Protein AF-A0A6B3FDT8-F1 (afdb_monomer_lite)

pLDDT: mean 91.96, std 8.75, range [53.19, 98.5]

Radius of gyration: 15.47 Å; chains: 1; bounding box: 43×25×38 Å

Sequence (77 aa):
MITDARGRIDAIDDRIIGLIQERSAVSAVVQKARVEAGGRRVNLSREMEVLSHYRDALGKQGTALAMTLLELSRGRA

Secondary structure (DSSP, 8-state):
-HHHHHHHHHHHHHHHHHHHHHHHHHHHHHHHHHHHTT--S--HHHHHHHHHHHHHHHTHHHHHHHHHHHHHHTT--

Structu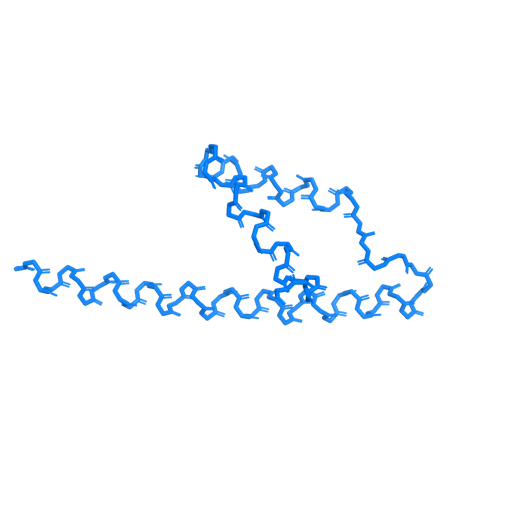re (mmCIF, N/CA/C/O backbone):
data_AF-A0A6B3FDT8-F1
#
_entry.id   AF-A0A6B3FDT8-F1
#
loop_
_atom_site.group_PDB
_atom_site.id
_atom_site.type_symbol
_atom_site.label_atom_id
_atom_site.label_alt_id
_atom_site.label_comp_id
_atom_site.label_asym_id
_atom_site.label_entity_id
_atom_site.label_seq_id
_atom_site.pdbx_PDB_ins_code
_atom_site.Cartn_x
_atom_site.Cartn_y
_atom_site.Cartn_z
_atom_site.occupancy
_atom_site.B_iso_or_equiv
_atom_site.auth_seq_id
_atom_site.auth_comp_id
_atom_site.auth_asym_id
_atom_site.auth_atom_id
_atom_site.pdbx_PDB_model_num
ATOM 1 N N . MET A 1 1 ? -27.529 0.234 15.294 1.00 59.66 1 MET A N 1
ATOM 2 C CA . MET A 1 1 ? -26.997 -0.836 16.179 1.00 59.66 1 MET A CA 1
ATOM 3 C C . MET A 1 1 ? -25.546 -1.111 15.808 1.00 59.66 1 MET A C 1
ATOM 5 O O . MET A 1 1 ? -25.206 -0.939 14.649 1.00 59.66 1 MET A O 1
ATOM 9 N N . ILE A 1 2 ? -24.709 -1.564 16.748 1.00 72.25 2 ILE A N 1
ATOM 10 C CA . ILE A 1 2 ? -23.290 -1.906 16.499 1.00 72.25 2 ILE A CA 1
ATOM 11 C C . ILE A 1 2 ? -23.127 -2.916 15.341 1.00 72.25 2 ILE A C 1
ATOM 13 O O . ILE A 1 2 ? -22.169 -2.822 14.582 1.00 72.25 2 ILE A O 1
ATOM 17 N N . THR A 1 3 ? -24.083 -3.832 15.154 1.00 73.19 3 THR A N 1
ATOM 18 C CA . THR A 1 3 ? -24.095 -4.820 14.058 1.00 73.19 3 THR A CA 1
ATOM 19 C C . THR A 1 3 ? -24.117 -4.183 12.665 1.00 73.19 3 THR A C 1
ATOM 21 O O . THR A 1 3 ? -23.411 -4.641 11.776 1.00 73.19 3 THR A O 1
ATOM 24 N N . ASP A 1 4 ? -24.862 -3.091 12.494 1.00 80.12 4 ASP A N 1
ATOM 25 C CA . ASP A 1 4 ? -24.968 -2.368 11.217 1.00 80.12 4 ASP A CA 1
ATOM 26 C C . ASP A 1 4 ? -23.655 -1.636 10.874 1.00 80.12 4 ASP A C 1
ATOM 28 O O . ASP A 1 4 ? -23.188 -1.634 9.737 1.00 80.12 4 ASP A O 1
ATOM 32 N N . ALA A 1 5 ? -22.970 -1.107 11.896 1.00 89.50 5 ALA A N 1
ATOM 33 C CA . ALA A 1 5 ? -21.646 -0.511 11.729 1.00 89.50 5 ALA A CA 1
ATOM 34 C C . ALA A 1 5 ? -20.570 -1.550 11.363 1.00 89.50 5 ALA A C 1
ATOM 36 O O . ALA A 1 5 ? -19.688 -1.241 10.568 1.00 89.50 5 ALA A O 1
ATOM 37 N N . ARG 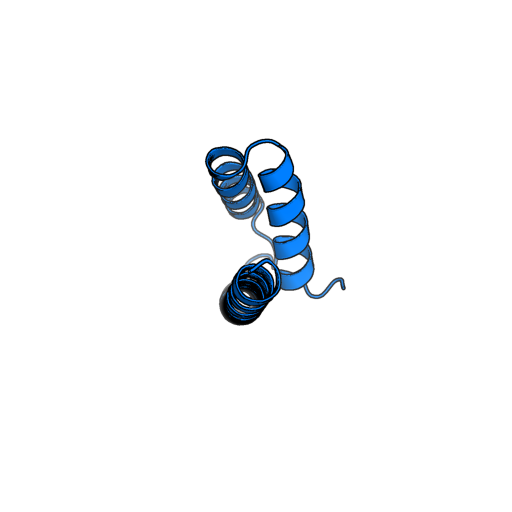A 1 6 ? -20.651 -2.776 11.904 1.00 94.00 6 ARG A N 1
ATOM 38 C CA . ARG A 1 6 ? -19.725 -3.871 11.560 1.00 94.00 6 ARG A CA 1
ATOM 39 C C . ARG A 1 6 ? -19.888 -4.325 10.114 1.00 94.00 6 ARG A C 1
ATOM 41 O O . ARG A 1 6 ? -18.899 -4.342 9.401 1.00 94.00 6 ARG A O 1
ATOM 48 N N . GLY A 1 7 ? -21.121 -4.540 9.649 1.00 95.50 7 GLY A N 1
ATOM 49 C CA . GLY A 1 7 ? -21.357 -4.894 8.244 1.00 95.50 7 GLY A CA 1
ATOM 50 C C . GLY A 1 7 ? -20.844 -3.830 7.264 1.00 95.50 7 GLY A C 1
ATOM 51 O O . GLY A 1 7 ? -20.342 -4.151 6.190 1.00 95.50 7 GLY A O 1
ATOM 52 N N . ARG A 1 8 ? -20.895 -2.546 7.649 1.00 96.00 8 ARG A N 1
ATOM 53 C CA . ARG A 1 8 ? -20.283 -1.469 6.859 1.00 96.00 8 ARG A CA 1
ATOM 54 C C . ARG A 1 8 ? -18.752 -1.518 6.862 1.00 96.00 8 ARG A C 1
ATOM 56 O O . ARG A 1 8 ? -18.164 -1.182 5.838 1.00 96.00 8 ARG A O 1
ATOM 63 N N . ILE A 1 9 ? -18.122 -1.881 7.980 1.00 96.50 9 ILE A N 1
ATOM 64 C CA . ILE A 1 9 ? -16.666 -2.080 8.052 1.00 96.50 9 ILE A CA 1
ATOM 65 C C . ILE A 1 9 ? -16.266 -3.240 7.139 1.00 96.50 9 ILE A C 1
ATOM 67 O O . ILE A 1 9 ? -15.422 -3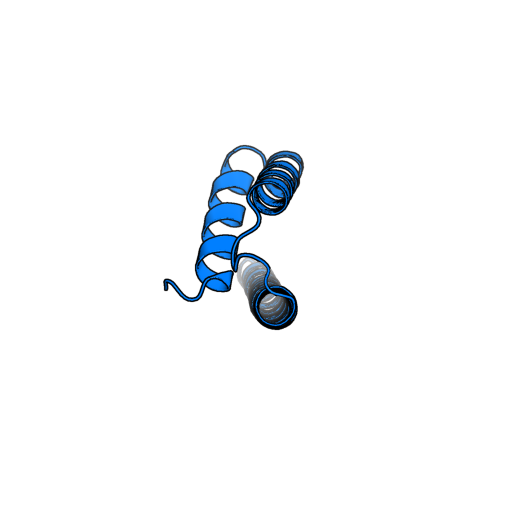.036 6.277 1.00 96.50 9 ILE A O 1
ATOM 71 N N . ASP A 1 10 ? -16.955 -4.377 7.227 1.00 97.25 10 ASP A N 1
ATOM 72 C CA . ASP A 1 10 ? -16.668 -5.556 6.401 1.00 97.25 10 ASP A CA 1
ATOM 73 C C . ASP A 1 10 ? -16.748 -5.218 4.899 1.00 97.25 10 ASP A C 1
ATOM 75 O O . ASP A 1 10 ? -15.835 -5.503 4.129 1.00 97.25 10 ASP A O 1
ATOM 79 N N . ALA A 1 11 ? -17.788 -4.485 4.482 1.00 97.19 11 ALA A N 1
ATOM 80 C CA . ALA A 1 11 ? -17.931 -4.038 3.095 1.00 97.19 11 ALA A CA 1
ATOM 81 C C . ALA A 1 11 ? -16.841 -3.040 2.651 1.00 97.19 11 ALA A C 1
ATOM 83 O O . ALA A 1 11 ? -16.522 -2.945 1.462 1.00 97.19 11 ALA A O 1
ATOM 84 N N . ILE A 1 12 ? -16.295 -2.243 3.574 1.00 98.19 12 ILE A N 1
ATOM 85 C CA . ILE A 1 12 ? -15.151 -1.366 3.296 1.00 98.19 12 ILE A CA 1
ATOM 86 C C . ILE A 1 12 ? -13.882 -2.205 3.152 1.00 98.19 12 ILE A C 1
ATOM 88 O O . ILE A 1 12 ? -13.122 -1.975 2.211 1.00 98.19 12 ILE A O 1
ATOM 92 N N . ASP A 1 13 ? -13.680 -3.185 4.026 1.00 98.38 13 ASP A N 1
ATOM 93 C CA . ASP A 1 13 ? -12.510 -4.057 4.013 1.00 98.38 13 ASP A CA 1
ATOM 94 C C . ASP A 1 13 ? -12.457 -4.903 2.735 1.00 98.38 13 ASP A C 1
ATOM 96 O O . ASP A 1 13 ? -11.415 -4.942 2.080 1.00 98.38 13 ASP A O 1
ATOM 100 N N . ASP A 1 14 ? -13.587 -5.453 2.282 1.00 98.44 14 ASP A N 1
ATOM 101 C CA . ASP A 1 14 ? -13.685 -6.163 0.999 1.00 98.44 14 ASP A CA 1
ATOM 102 C C . ASP A 1 14 ? -13.253 -5.276 -0.179 1.00 98.44 14 ASP A C 1
ATOM 104 O O . ASP A 1 14 ? -12.507 -5.696 -1.071 1.00 98.44 14 ASP A O 1
ATOM 108 N N . ARG A 1 15 ? -13.671 -4.003 -0.170 1.00 98.50 15 ARG A N 1
ATOM 109 C CA . ARG A 1 15 ? -13.275 -3.032 -1.199 1.00 98.50 15 ARG A CA 1
ATOM 110 C C . ARG A 1 15 ? -11.791 -2.693 -1.116 1.00 98.50 15 ARG A C 1
ATOM 112 O O . ARG A 1 15 ? -11.149 -2.566 -2.156 1.00 98.50 15 ARG A O 1
ATOM 119 N N . ILE A 1 16 ? -11.241 -2.543 0.087 1.00 97.69 16 ILE A N 1
ATOM 120 C CA . ILE A 1 16 ? -9.807 -2.304 0.290 1.00 97.69 16 ILE A CA 1
ATOM 121 C C . ILE A 1 16 ? -9.002 -3.491 -0.243 1.00 97.69 16 ILE A C 1
ATOM 123 O O . ILE A 1 16 ? -8.056 -3.284 -1.002 1.00 97.69 16 ILE A O 1
ATOM 127 N N . ILE A 1 17 ? -9.395 -4.723 0.086 1.00 97.38 17 ILE A N 1
ATOM 128 C CA . ILE A 1 17 ? -8.730 -5.944 -0.384 1.00 97.38 17 ILE A CA 1
ATOM 129 C C . ILE A 1 17 ? -8.755 -6.013 -1.913 1.00 97.38 17 ILE A C 1
ATOM 131 O O . ILE A 1 17 ? -7.703 -6.213 -2.526 1.00 97.38 17 ILE A O 1
ATOM 135 N N . GLY A 1 18 ? -9.914 -5.777 -2.536 1.00 97.62 18 GLY A N 1
ATOM 136 C CA . GLY A 1 18 ? -10.039 -5.746 -3.995 1.00 97.62 18 GLY A CA 1
ATOM 137 C C . GLY A 1 18 ? -9.108 -4.716 -4.645 1.00 97.62 18 GLY A C 1
ATOM 138 O O . GLY A 1 18 ? -8.367 -5.042 -5.573 1.00 97.62 18 GLY A O 1
ATOM 139 N N . LEU A 1 19 ? -9.055 -3.496 -4.099 1.00 97.81 19 LEU A N 1
ATOM 140 C CA . LEU A 1 19 ? -8.162 -2.437 -4.586 1.00 97.81 19 LEU A CA 1
ATOM 141 C C . LEU A 1 19 ? -6.677 -2.789 -4.413 1.00 97.81 19 LEU A C 1
ATOM 143 O O . LEU A 1 19 ? -5.854 -2.461 -5.269 1.00 97.81 19 LEU A O 1
ATOM 147 N N . ILE A 1 20 ? -6.306 -3.464 -3.322 1.00 96.12 20 ILE A N 1
ATOM 148 C CA . ILE A 1 20 ? -4.926 -3.913 -3.088 1.00 96.12 20 ILE A CA 1
ATOM 149 C C . ILE A 1 20 ? -4.522 -4.985 -4.106 1.00 96.12 20 ILE A C 1
ATOM 151 O O . ILE A 1 20 ? -3.406 -4.934 -4.638 1.00 96.12 20 ILE A O 1
ATOM 155 N N . GLN A 1 21 ? -5.410 -5.937 -4.397 1.00 95.31 21 GLN A N 1
ATOM 156 C CA . GLN A 1 21 ? -5.176 -6.978 -5.399 1.00 95.31 21 GLN A CA 1
ATOM 157 C C . GLN A 1 21 ? -5.014 -6.372 -6.796 1.00 95.31 21 GLN A C 1
ATOM 159 O O . GLN A 1 21 ? -4.028 -6.662 -7.477 1.00 95.31 21 GLN A O 1
ATOM 164 N N . GLU A 1 22 ? -5.913 -5.467 -7.187 1.00 96.88 22 GLU A N 1
ATOM 165 C CA . GLU A 1 22 ? -5.837 -4.747 -8.461 1.00 96.88 22 GLU A CA 1
ATOM 166 C C . GLU A 1 22 ? -4.527 -3.951 -8.575 1.00 96.88 22 GLU A C 1
ATOM 168 O O . GLU A 1 22 ? -3.777 -4.106 -9.543 1.00 96.88 22 GLU A O 1
ATOM 173 N N . ARG A 1 23 ? -4.179 -3.166 -7.545 1.00 96.00 23 ARG A N 1
ATOM 174 C CA . ARG A 1 23 ? -2.922 -2.403 -7.495 1.00 96.00 23 ARG A CA 1
ATOM 175 C C . ARG A 1 23 ? -1.701 -3.310 -7.663 1.00 96.00 23 ARG A C 1
ATOM 177 O O . ARG A 1 23 ? -0.745 -2.933 -8.345 1.00 96.00 23 ARG A O 1
ATOM 184 N N . SER A 1 24 ? -1.714 -4.481 -7.031 1.00 93.12 24 SER A N 1
ATOM 185 C CA . SER A 1 24 ? -0.611 -5.448 -7.094 1.00 93.12 24 SER A CA 1
ATOM 186 C C . SER A 1 24 ? -0.482 -6.059 -8.491 1.00 93.12 24 SER A C 1
ATOM 188 O O . SER A 1 24 ? 0.627 -6.123 -9.025 1.00 93.12 24 SER A O 1
ATOM 190 N N . ALA A 1 25 ? -1.604 -6.414 -9.125 1.00 93.69 25 ALA A N 1
ATOM 191 C CA . ALA A 1 25 ? -1.637 -6.910 -10.500 1.00 93.69 25 ALA A CA 1
ATOM 192 C C . ALA A 1 25 ? -1.096 -5.867 -11.494 1.00 93.69 25 ALA A C 1
ATOM 194 O O . ALA A 1 25 ? -0.216 -6.173 -12.302 1.00 93.69 25 ALA A O 1
ATOM 195 N N . VAL A 1 26 ? -1.536 -4.609 -11.382 1.00 95.06 26 VAL A N 1
ATOM 196 C CA . VAL A 1 26 ? -1.021 -3.500 -12.204 1.00 95.06 26 VAL A CA 1
ATOM 197 C C . VAL A 1 26 ? 0.477 -3.286 -11.962 1.00 95.06 26 VAL A C 1
ATOM 199 O O . VAL A 1 26 ? 1.238 -3.099 -12.914 1.00 95.06 26 VAL A O 1
ATOM 202 N N . SER A 1 27 ? 0.940 -3.361 -10.708 1.00 93.12 27 SER A N 1
ATOM 203 C CA . SER A 1 27 ? 2.369 -3.242 -10.389 1.00 93.12 27 SER A CA 1
ATOM 204 C C . SER A 1 27 ? 3.201 -4.331 -11.067 1.00 93.12 27 SER A C 1
ATOM 206 O O . SER A 1 27 ? 4.253 -4.027 -11.633 1.00 93.12 27 SER A O 1
ATOM 208 N N . ALA A 1 28 ? 2.719 -5.576 -11.078 1.00 91.00 28 ALA A N 1
ATOM 209 C CA . ALA A 1 28 ? 3.396 -6.691 -11.733 1.00 91.00 28 ALA A CA 1
ATOM 210 C C . ALA A 1 28 ? 3.526 -6.477 -13.252 1.00 91.00 28 ALA A C 1
ATOM 212 O O . ALA A 1 28 ? 4.606 -6.694 -13.807 1.00 91.00 28 ALA A O 1
ATOM 213 N N . VAL A 1 29 ? 2.474 -5.979 -13.914 1.00 93.56 29 VAL A N 1
ATOM 214 C CA . VAL A 1 29 ? 2.507 -5.633 -15.348 1.00 93.56 29 VAL A CA 1
ATOM 215 C C . VAL A 1 29 ? 3.565 -4.562 -15.629 1.00 93.56 29 VAL A C 1
ATOM 217 O O . VAL A 1 29 ? 4.399 -4.732 -16.518 1.00 93.56 29 VAL A O 1
ATOM 220 N N . VAL A 1 30 ? 3.594 -3.489 -14.831 1.00 91.75 30 VAL A N 1
ATOM 221 C CA . VAL A 1 30 ? 4.580 -2.403 -14.977 1.00 91.75 30 VAL A CA 1
ATOM 222 C C . VAL A 1 30 ? 6.008 -2.903 -14.744 1.00 91.75 30 VAL A C 1
ATOM 224 O O . VAL A 1 30 ? 6.927 -2.529 -15.476 1.00 91.75 30 VAL A O 1
ATOM 227 N N . GLN A 1 31 ? 6.219 -3.742 -13.728 1.00 90.44 31 GLN A N 1
ATOM 228 C CA . GLN A 1 31 ? 7.533 -4.320 -13.445 1.00 90.44 31 GLN A CA 1
ATOM 229 C C . GLN A 1 31 ? 8.004 -5.231 -14.580 1.00 90.44 31 GLN A C 1
ATOM 231 O O . GLN A 1 31 ? 9.168 -5.143 -14.969 1.00 90.44 31 GLN A O 1
ATOM 236 N N . LYS A 1 32 ? 7.114 -6.068 -15.128 1.00 91.31 32 LYS A N 1
ATOM 237 C CA . LYS A 1 32 ? 7.414 -6.942 -16.267 1.00 91.31 32 LYS A CA 1
ATOM 238 C C . LYS A 1 32 ? 7.859 -6.124 -17.480 1.00 91.31 32 LYS A C 1
ATOM 240 O O . LYS A 1 32 ? 8.971 -6.332 -17.955 1.00 91.31 32 LYS A O 1
ATOM 245 N N . ALA A 1 33 ? 7.066 -5.130 -17.881 1.00 92.50 33 ALA A N 1
ATOM 246 C CA . ALA A 1 33 ? 7.392 -4.256 -19.008 1.00 92.50 33 ALA A CA 1
ATOM 247 C C . ALA A 1 33 ? 8.735 -3.525 -18.818 1.00 92.50 33 ALA A C 1
ATOM 249 O O . ALA A 1 33 ? 9.525 -3.387 -19.749 1.00 92.50 33 ALA A O 1
ATOM 250 N N . ARG A 1 34 ? 9.041 -3.083 -17.589 1.00 91.00 34 ARG A N 1
ATOM 251 C CA . ARG A 1 34 ? 10.317 -2.421 -17.282 1.00 91.00 34 ARG A CA 1
ATOM 252 C C . ARG A 1 34 ? 11.514 -3.358 -17.419 1.00 91.00 34 ARG A C 1
ATOM 254 O O . ARG A 1 34 ? 12.551 -2.930 -17.917 1.00 91.00 34 ARG A O 1
ATOM 261 N N . VAL A 1 35 ? 11.387 -4.595 -16.944 1.00 91.44 35 VAL A N 1
ATOM 262 C CA . VAL A 1 35 ? 12.445 -5.607 -17.061 1.00 91.44 35 VAL A CA 1
ATOM 263 C C . VAL A 1 35 ? 12.655 -5.996 -18.524 1.00 91.44 35 VAL A C 1
ATOM 265 O O . VAL A 1 35 ? 13.798 -6.085 -18.959 1.00 91.44 35 VAL A O 1
ATOM 268 N N . GLU A 1 36 ? 11.577 -6.151 -19.296 1.00 93.62 36 GLU A N 1
ATOM 269 C CA . GLU A 1 36 ? 11.637 -6.411 -20.743 1.00 93.62 36 GLU A CA 1
ATOM 270 C C . GLU A 1 36 ? 12.346 -5.279 -21.506 1.00 93.62 36 GLU A C 1
ATOM 272 O O . GLU A 1 36 ? 13.094 -5.541 -22.441 1.00 93.62 36 GLU A O 1
ATOM 277 N N . ALA A 1 37 ? 12.203 -4.031 -21.050 1.00 93.25 37 ALA A N 1
ATOM 278 C CA . ALA A 1 37 ? 12.926 -2.873 -21.578 1.00 93.25 37 ALA A CA 1
ATOM 279 C C . ALA A 1 37 ? 14.384 -2.740 -21.070 1.00 93.25 37 ALA A C 1
ATOM 281 O O . ALA A 1 37 ? 15.009 -1.698 -21.266 1.00 93.25 37 ALA A O 1
ATOM 282 N N . GLY A 1 38 ? 14.934 -3.748 -20.380 1.00 91.94 38 GLY A N 1
ATOM 283 C CA . GLY A 1 38 ? 16.304 -3.739 -19.844 1.00 91.94 38 GLY A CA 1
ATOM 284 C C . GLY A 1 38 ? 16.486 -2.930 -18.551 1.00 91.94 38 GLY A C 1
ATOM 285 O O . GLY A 1 38 ? 17.609 -2.724 -18.087 1.00 91.94 38 GLY A O 1
ATOM 286 N N . GLY A 1 39 ? 15.394 -2.461 -17.948 1.00 89.06 39 GLY A N 1
ATOM 287 C CA . GLY A 1 39 ? 15.404 -1.729 -16.687 1.00 89.06 39 GLY A CA 1
ATOM 288 C C . GLY A 1 39 ? 15.475 -2.636 -15.454 1.00 89.06 39 GLY A C 1
ATOM 289 O O . GLY A 1 39 ? 15.248 -3.844 -15.496 1.00 89.06 39 GLY A O 1
ATOM 290 N N . ARG A 1 40 ? 15.748 -2.034 -14.291 1.00 87.81 40 ARG A N 1
ATOM 291 C CA . ARG A 1 40 ? 15.712 -2.747 -13.003 1.00 87.81 40 ARG A CA 1
ATOM 292 C C . ARG A 1 40 ? 14.271 -3.022 -12.573 1.00 87.81 40 ARG A C 1
ATOM 294 O O . ARG A 1 40 ? 13.401 -2.169 -12.725 1.00 87.81 40 ARG A O 1
ATOM 301 N N . ARG A 1 41 ? 14.043 -4.170 -11.926 1.00 80.06 41 ARG A N 1
ATOM 302 C CA . ARG A 1 41 ? 12.734 -4.549 -11.356 1.00 80.06 41 ARG A CA 1
ATOM 303 C C . ARG A 1 41 ? 12.199 -3.515 -10.350 1.00 80.06 41 ARG A C 1
ATOM 305 O O . ARG A 1 41 ? 10.996 -3.294 -10.286 1.00 80.06 41 ARG A O 1
ATOM 312 N N . VAL A 1 42 ? 13.086 -2.837 -9.618 1.00 85.25 42 VAL A N 1
ATOM 313 C CA . VAL A 1 42 ? 12.739 -1.818 -8.612 1.00 85.25 42 VAL A CA 1
ATOM 314 C C . VAL A 1 42 ? 13.185 -0.424 -9.065 1.00 85.25 42 VAL A C 1
ATOM 316 O O . VAL A 1 42 ? 14.286 -0.265 -9.592 1.00 85.25 42 VAL A O 1
ATOM 319 N N . ASN A 1 43 ? 12.342 0.588 -8.827 1.00 88.75 43 ASN A N 1
ATOM 320 C CA . ASN A 1 43 ? 12.675 2.005 -8.997 1.00 88.75 43 ASN A CA 1
ATOM 321 C C . ASN A 1 43 ? 12.518 2.724 -7.650 1.00 88.75 43 ASN A C 1
ATOM 323 O O . ASN A 1 43 ? 11.397 2.975 -7.214 1.00 88.75 43 ASN A O 1
ATOM 327 N N . LEU A 1 44 ? 13.647 3.068 -7.028 1.00 89.75 44 LEU A N 1
ATOM 328 C CA . LEU A 1 44 ? 13.685 3.683 -5.701 1.00 89.75 44 LEU A CA 1
ATOM 329 C C . LEU A 1 44 ? 12.962 5.038 -5.651 1.00 89.75 44 LEU A C 1
ATOM 331 O O . LEU A 1 44 ? 12.228 5.285 -4.702 1.00 89.75 44 LEU A O 1
ATOM 335 N N . SER A 1 45 ? 13.115 5.887 -6.675 1.00 93.00 45 SER A N 1
ATOM 336 C CA . SER A 1 45 ? 12.426 7.189 -6.735 1.00 93.00 45 SER A CA 1
ATOM 337 C C . SER A 1 45 ? 10.914 6.999 -6.668 1.00 93.00 45 SER A C 1
ATOM 339 O O . SER A 1 45 ? 10.232 7.629 -5.864 1.00 93.00 45 SER A O 1
ATOM 341 N N . ARG A 1 46 ? 10.395 6.048 -7.452 1.00 92.81 46 ARG A N 1
ATOM 342 C CA . ARG A 1 46 ? 8.961 5.765 -7.476 1.00 92.81 46 ARG A CA 1
ATOM 343 C C . ARG A 1 46 ? 8.463 5.189 -6.151 1.00 92.81 46 ARG A C 1
ATOM 345 O O . ARG A 1 46 ? 7.344 5.474 -5.740 1.00 92.81 46 ARG A O 1
ATOM 352 N N . GLU A 1 47 ? 9.266 4.375 -5.478 1.00 94.56 47 GLU A N 1
ATOM 353 C CA . GLU A 1 47 ? 8.901 3.844 -4.162 1.00 94.56 47 GLU A CA 1
ATOM 354 C C . GLU A 1 47 ? 8.874 4.938 -3.089 1.00 94.56 47 GLU A C 1
ATOM 356 O O . GLU A 1 47 ? 7.947 4.969 -2.283 1.00 94.56 47 GLU A O 1
ATOM 361 N N . MET A 1 48 ? 9.815 5.886 -3.129 1.00 97.00 48 MET A N 1
ATOM 362 C CA . MET A 1 48 ? 9.813 7.056 -2.245 1.00 97.00 48 MET A CA 1
ATOM 363 C C . MET A 1 48 ? 8.576 7.939 -2.451 1.00 97.00 48 MET A C 1
ATOM 365 O O . MET A 1 48 ? 7.987 8.397 -1.472 1.00 97.00 48 MET A O 1
ATOM 369 N N . GLU A 1 49 ? 8.133 8.129 -3.697 1.00 97.38 49 GLU A N 1
ATOM 370 C CA . GLU A 1 49 ? 6.880 8.835 -4.002 1.00 97.38 49 GLU A CA 1
ATOM 371 C C . GLU A 1 49 ? 5.662 8.131 -3.392 1.00 97.38 49 GLU A C 1
ATOM 373 O O . GLU A 1 49 ? 4.800 8.787 -2.812 1.00 97.38 49 GLU A O 1
ATOM 378 N N . VAL A 1 50 ? 5.594 6.796 -3.476 1.00 96.62 50 VAL A N 1
ATOM 379 C CA . VAL A 1 50 ? 4.510 6.016 -2.857 1.00 96.62 50 VAL A CA 1
ATOM 380 C C . VAL A 1 50 ? 4.533 6.175 -1.336 1.00 96.62 50 VAL A C 1
ATOM 382 O O . VAL A 1 50 ? 3.487 6.417 -0.738 1.00 96.62 50 VAL A O 1
ATOM 385 N N . LEU A 1 51 ? 5.708 6.084 -0.708 1.00 97.62 51 LEU A N 1
ATOM 386 C CA . LEU A 1 51 ? 5.845 6.274 0.738 1.00 97.62 51 LEU A CA 1
ATOM 387 C C . LEU A 1 51 ? 5.400 7.677 1.164 1.00 97.62 51 LEU A C 1
ATOM 389 O O . LEU A 1 51 ? 4.664 7.802 2.141 1.00 97.62 51 LEU A O 1
ATOM 393 N N . SER A 1 52 ? 5.800 8.717 0.422 1.00 97.94 52 SER A N 1
ATOM 394 C CA . SER A 1 52 ? 5.351 10.088 0.688 1.00 97.94 52 SER A CA 1
ATOM 395 C C . SER A 1 52 ? 3.841 10.199 0.557 1.00 97.94 52 SER A C 1
ATOM 397 O O . SER A 1 52 ? 3.192 10.640 1.492 1.00 97.94 52 SER A O 1
ATOM 399 N N . HIS A 1 53 ? 3.268 9.711 -0.545 1.00 98.19 53 HIS A N 1
ATOM 400 C CA . HIS A 1 53 ? 1.837 9.814 -0.808 1.00 98.19 53 HIS A CA 1
ATOM 401 C C . HIS A 1 53 ? 0.982 9.219 0.321 1.00 98.19 53 HIS A C 1
ATOM 403 O O . HIS A 1 53 ? 0.041 9.854 0.792 1.00 98.19 53 HIS A O 1
ATOM 409 N N . TYR A 1 54 ? 1.331 8.022 0.802 1.00 98.12 54 TYR A N 1
ATOM 410 C CA . TYR A 1 54 ? 0.600 7.401 1.907 1.00 98.12 54 TYR A CA 1
ATOM 411 C C . TYR A 1 54 ? 0.855 8.106 3.238 1.00 98.12 54 TYR A C 1
ATOM 413 O O . TYR A 1 54 ? -0.072 8.240 4.035 1.00 98.12 54 TYR A O 1
ATOM 421 N N . ARG A 1 55 ? 2.085 8.567 3.494 1.00 98.00 55 ARG A N 1
ATOM 422 C CA . ARG A 1 55 ? 2.401 9.332 4.705 1.00 98.00 55 ARG A CA 1
ATOM 423 C C . ARG A 1 55 ? 1.639 10.653 4.754 1.00 98.00 55 ARG A C 1
ATOM 425 O O . ARG A 1 55 ? 1.154 11.032 5.813 1.00 98.00 55 ARG A O 1
ATOM 432 N N . ASP A 1 56 ? 1.522 11.338 3.628 1.00 98.38 56 ASP A N 1
ATOM 433 C CA . ASP A 1 56 ? 0.851 12.631 3.546 1.00 98.38 56 ASP A CA 1
ATOM 434 C C . ASP A 1 56 ? -0.672 12.463 3.742 1.00 98.38 56 ASP A C 1
ATOM 436 O O . ASP A 1 56 ? -1.314 13.325 4.338 1.00 98.38 56 ASP A O 1
ATOM 440 N N . ALA A 1 57 ? -1.242 11.320 3.335 1.00 97.94 57 ALA A N 1
ATOM 441 C CA . ALA A 1 57 ? -2.661 11.001 3.524 1.00 97.94 57 ALA A CA 1
ATOM 442 C C . ALA A 1 57 ? -3.012 10.414 4.908 1.00 97.94 57 ALA A C 1
ATOM 444 O O . ALA A 1 57 ? -4.089 10.686 5.432 1.00 97.94 57 ALA A O 1
ATOM 445 N N . LEU A 1 58 ? -2.141 9.580 5.491 1.00 97.69 58 LEU A N 1
ATOM 446 C CA . LEU A 1 58 ? -2.445 8.758 6.679 1.00 97.69 58 LEU A CA 1
ATOM 447 C C . LEU A 1 58 ? -1.454 8.961 7.839 1.00 97.69 58 LEU A C 1
ATOM 449 O O . LEU A 1 58 ? -1.470 8.217 8.821 1.00 97.69 58 LEU A O 1
ATOM 453 N N . GLY A 1 59 ? -0.549 9.932 7.733 1.00 96.81 59 GLY A N 1
ATOM 454 C CA . GLY A 1 59 ? 0.496 10.180 8.719 1.00 96.81 59 GLY A CA 1
ATOM 455 C C . GLY A 1 59 ? 1.514 9.039 8.808 1.00 96.81 59 GLY A C 1
ATOM 456 O O . GLY A 1 59 ? 1.807 8.336 7.840 1.00 96.81 59 GLY A O 1
ATOM 457 N N . LYS A 1 60 ? 2.077 8.826 10.001 1.00 93.69 60 LYS A N 1
ATOM 458 C CA . LYS A 1 60 ? 3.139 7.829 10.231 1.00 93.69 60 LYS A CA 1
ATOM 459 C C . LYS A 1 60 ? 2.707 6.403 9.858 1.00 93.69 60 LYS A C 1
ATOM 461 O O . LYS A 1 60 ? 3.516 5.639 9.334 1.00 93.69 60 LYS A O 1
ATOM 466 N N . GLN A 1 61 ? 1.447 6.054 10.111 1.00 95.69 61 GLN A N 1
ATOM 467 C CA . GLN A 1 61 ? 0.864 4.746 9.800 1.00 95.69 61 GLN A CA 1
ATOM 468 C C . GLN A 1 61 ? 0.780 4.507 8.285 1.00 95.69 61 GLN A C 1
ATOM 470 O O . GLN A 1 61 ? 0.922 3.371 7.836 1.00 95.69 61 GLN A O 1
ATOM 475 N N . GLY A 1 62 ? 0.644 5.576 7.494 1.00 97.38 62 GLY A N 1
ATOM 476 C CA . GLY A 1 62 ? 0.672 5.513 6.035 1.00 97.38 62 GLY A CA 1
ATOM 477 C C . GLY A 1 62 ? 1.973 4.949 5.479 1.00 97.38 62 GLY A C 1
ATOM 478 O O . GLY A 1 62 ? 1.942 4.123 4.570 1.00 97.38 62 GLY A O 1
ATOM 479 N N . THR A 1 63 ? 3.117 5.318 6.062 1.00 97.44 63 THR A N 1
ATOM 480 C CA . THR A 1 63 ? 4.419 4.777 5.643 1.00 97.44 63 THR A CA 1
ATOM 481 C C . THR A 1 63 ? 4.465 3.257 5.791 1.00 97.44 63 THR A C 1
ATOM 483 O O . THR A 1 63 ? 4.891 2.570 4.866 1.00 97.44 63 THR A O 1
ATOM 486 N N . ALA A 1 64 ? 3.998 2.724 6.926 1.00 96.50 64 ALA A N 1
ATOM 487 C CA . ALA A 1 64 ? 3.986 1.283 7.172 1.00 96.50 64 ALA A CA 1
ATOM 488 C C . ALA A 1 64 ? 3.068 0.555 6.178 1.00 96.50 64 ALA A C 1
ATOM 490 O O . ALA A 1 64 ? 3.482 -0.430 5.573 1.00 96.50 64 ALA A O 1
ATOM 491 N N . LEU A 1 65 ? 1.871 1.099 5.929 1.00 96.75 65 LEU A N 1
ATOM 492 C CA . LEU A 1 65 ? 0.952 0.551 4.932 1.00 96.75 65 LEU A CA 1
ATOM 493 C C . LEU A 1 65 ? 1.576 0.542 3.527 1.00 96.75 65 LEU A C 1
ATOM 495 O O . LEU A 1 65 ? 1.535 -0.472 2.833 1.00 96.75 65 LEU A O 1
ATOM 499 N N . ALA A 1 66 ? 2.203 1.645 3.111 1.00 96.88 66 ALA A N 1
ATOM 500 C CA . ALA A 1 66 ? 2.890 1.720 1.825 1.00 96.88 66 ALA A CA 1
ATOM 501 C C . ALA A 1 66 ? 4.031 0.701 1.706 1.00 96.88 66 ALA A C 1
ATOM 503 O O . ALA A 1 66 ? 4.180 0.096 0.644 1.00 96.88 66 ALA A O 1
ATOM 504 N N . MET A 1 67 ? 4.810 0.479 2.770 1.00 95.94 67 MET A N 1
ATOM 505 C CA . MET A 1 67 ? 5.858 -0.547 2.783 1.00 95.94 67 MET A CA 1
ATOM 506 C C . MET A 1 67 ? 5.276 -1.942 2.545 1.00 95.94 67 MET A C 1
ATOM 508 O O . MET A 1 67 ? 5.736 -2.629 1.634 1.00 95.94 67 MET A O 1
ATOM 512 N N . THR A 1 68 ? 4.212 -2.314 3.262 1.00 95.50 68 THR A N 1
ATOM 513 C CA . THR A 1 68 ? 3.527 -3.602 3.066 1.00 95.50 68 THR A CA 1
ATOM 514 C C . THR A 1 68 ? 3.010 -3.756 1.633 1.00 95.50 68 THR A C 1
ATOM 516 O O . THR A 1 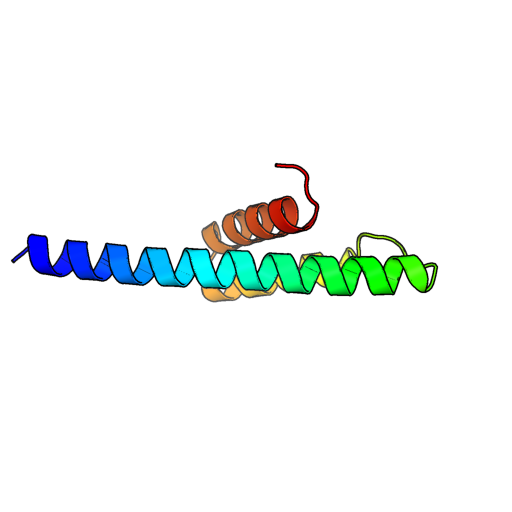68 ? 3.216 -4.787 0.995 1.0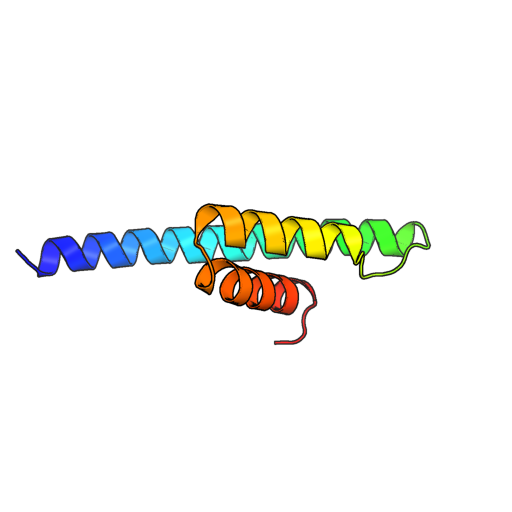0 95.50 68 THR A O 1
ATOM 519 N N . LEU A 1 69 ? 2.398 -2.715 1.059 1.00 94.94 69 LEU A N 1
ATOM 520 C CA . LEU A 1 69 ? 1.912 -2.754 -0.326 1.00 94.94 69 LEU A CA 1
ATOM 521 C C . LEU A 1 69 ? 3.043 -2.910 -1.352 1.00 94.94 69 LEU A C 1
ATOM 523 O O . LEU A 1 69 ? 2.865 -3.574 -2.378 1.00 94.94 69 LEU A O 1
ATOM 527 N N . LEU A 1 70 ? 4.198 -2.286 -1.114 1.00 94.25 70 LEU A N 1
ATOM 528 C CA . LEU A 1 70 ? 5.383 -2.445 -1.958 1.00 94.25 70 LEU A CA 1
ATOM 529 C C . LEU A 1 70 ? 5.972 -3.857 -1.841 1.00 94.25 70 LEU A C 1
ATOM 531 O O . LEU A 1 70 ? 6.393 -4.416 -2.850 1.00 94.25 70 LEU A O 1
ATOM 535 N N . GLU A 1 71 ? 5.974 -4.455 -0.651 1.00 92.19 71 GLU A N 1
ATOM 536 C CA . GLU A 1 71 ? 6.417 -5.837 -0.425 1.00 92.19 71 GLU A CA 1
ATOM 537 C C . GLU A 1 71 ? 5.537 -6.855 -1.154 1.00 92.19 71 GLU A C 1
ATOM 539 O O . GLU A 1 71 ? 6.069 -7.678 -1.907 1.00 92.19 71 GLU A O 1
ATOM 544 N N . LEU A 1 72 ? 4.211 -6.723 -1.035 1.00 90.12 72 LEU A N 1
ATOM 545 C CA . LEU A 1 72 ? 3.242 -7.524 -1.793 1.00 90.12 72 LEU A CA 1
ATOM 546 C C . LEU A 1 72 ? 3.496 -7.418 -3.302 1.00 90.12 72 LEU A C 1
ATOM 548 O O . LEU A 1 72 ? 3.567 -8.422 -4.007 1.00 90.12 72 LEU A O 1
ATOM 552 N N . SER A 1 73 ? 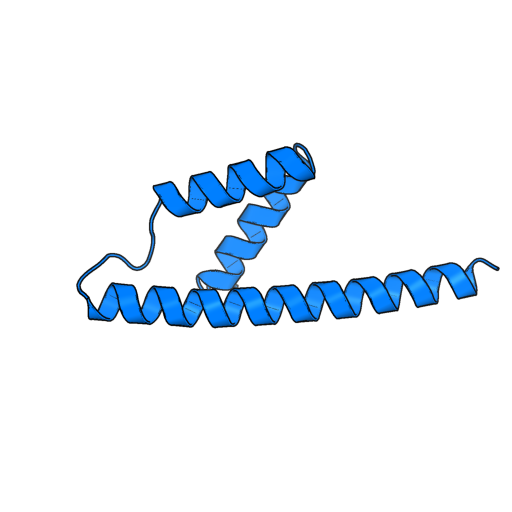3.738 -6.199 -3.793 1.00 88.50 73 SER A N 1
ATOM 553 C CA . SER A 1 73 ? 3.999 -5.939 -5.217 1.00 88.50 73 SER A CA 1
ATOM 554 C C . SER A 1 73 ? 5.324 -6.528 -5.721 1.00 88.50 73 SER A C 1
ATOM 556 O O . SER A 1 73 ? 5.518 -6.655 -6.928 1.00 88.50 73 SER A O 1
ATOM 558 N N . ARG A 1 74 ? 6.272 -6.846 -4.832 1.00 84.50 74 ARG A N 1
ATOM 559 C CA . ARG A 1 74 ? 7.564 -7.463 -5.181 1.00 84.50 74 ARG A CA 1
ATOM 560 C C . ARG A 1 74 ? 7.517 -8.993 -5.127 1.00 84.50 74 ARG A C 1
ATOM 562 O O . ARG A 1 74 ? 8.516 -9.615 -5.483 1.00 84.50 74 ARG A O 1
ATOM 569 N N . GLY A 1 75 ? 6.410 -9.581 -4.661 1.00 74.56 75 GLY A N 1
ATOM 570 C CA . GLY A 1 75 ? 6.263 -11.027 -4.486 1.00 74.56 75 GLY A CA 1
ATOM 571 C C . GLY A 1 75 ? 7.155 -11.609 -3.385 1.00 74.56 75 GLY A C 1
ATOM 572 O O . GLY A 1 75 ? 7.628 -12.729 -3.534 1.00 74.56 75 GLY A O 1
ATOM 573 N N . ARG A 1 76 ? 7.445 -10.842 -2.320 1.00 64.19 76 ARG A N 1
ATOM 574 C CA . ARG A 1 76 ? 8.242 -11.304 -1.161 1.00 64.19 76 ARG A CA 1
ATOM 575 C C . ARG A 1 76 ? 7.391 -11.658 0.068 1.00 64.19 76 ARG A C 1
ATOM 577 O O . ARG A 1 76 ? 7.896 -11.557 1.182 1.00 64.19 76 ARG A O 1
ATOM 584 N N . ALA A 1 77 ? 6.115 -11.977 -0.140 1.00 53.19 77 ALA A N 1
ATOM 585 C CA . ALA A 1 77 ? 5.233 -12.454 0.922 1.00 53.19 77 ALA A CA 1
ATOM 586 C C . ALA A 1 77 ? 5.563 -13.903 1.297 1.00 53.19 77 ALA A C 1
ATOM 588 O O . ALA A 1 77 ? 5.935 -14.664 0.373 1.00 53.19 77 ALA A O 1
#

Foldseek 3Di:
DVVVVVVVVVVVVVVVVVVLVVLLVVLLVVLVVQVVVVHDSDDPVVLVVQLCVQCVVPNPVRNVVSVVSVCSSVVVD